Protein AF-A0A009HCR9-F1 (afdb_monomer_lite)

Radius of gyration: 20.39 Å; chains: 1; bounding box: 45×33×73 Å

pLDDT: mean 92.75, std 6.78, range [60.5, 98.69]

Foldseek 3Di:
DWFKWKKWWFFDCVQWDDDDQKIFGNDDCVVQVADWDAPDWDADPVGDIDGDDIAGDWDWQDAPAGTKTWGWDRMDGNDYTTIMIMDGLQCRVPNDPDPDDDDPPSSVVVRVVSVCVNGVSCVVGTPRVPMDTPDIDDDDDDDDPDPVCPVVVVD

Secondary structure (DSSP, 8-state):
-EEEEEEEEEBPGGGEEEETTEEEESS-GGGGT---EES-EEE-TTS-EEE--EE---EEE--SS-PEEEEEE-EEESS--EEEEEE-HHHHHHSSSSS----HHHHHHHHHHHHHHH-GGGGGGB-STT-EEEEEEE------SSGGGHHHHH-

InterPro domains:
  IPR006516 Replication-associated protein G2P [TIGR01629] (48-154)
  IPR022686 Replication-associated protein G2P, N-terminal [PF05144] (1-154)

Organism: Acinetobacter baumannii (strain 1295743) (NCBI:txid1310613)

Sequence (155 aa):
MLDFLRLAIPIIPTHVRSLENNHWFTGDIRDFGIPAATRHVGKLDDGTTTTGELYHPFESLPSDYTDMAMKFYTHTINRTPYVEIKASPLKLLQGHNVYGFESIELGSDHMLGMLLEAFPQLAPILDLENTEVLHLDTTYLFRLPHQNMVQPTLD

Structure (mmCIF, N/CA/C/O backbone):
data_AF-A0A009HCR9-F1
#
_entry.id   AF-A0A009HCR9-F1
#
loop_
_atom_site.group_PDB
_atom_site.id
_atom_site.type_symbol
_atom_site.label_atom_id
_atom_site.label_alt_id
_atom_site.label_comp_id
_atom_site.label_asym_id
_atom_site.label_entity_id
_atom_site.label_seq_id
_atom_site.pdbx_PDB_ins_code
_atom_site.Cartn_x
_atom_site.Cartn_y
_atom_site.Cartn_z
_atom_site.occupancy
_atom_site.B_iso_or_equiv
_atom_site.auth_seq_id
_atom_site.auth_comp_id
_atom_site.auth_asym_id
_atom_site.auth_atom_id
_atom_site.pdbx_PDB_model_num
ATOM 1 N N . MET A 1 1 ? 11.015 2.631 -18.992 1.00 87.44 1 MET A N 1
ATOM 2 C CA . MET A 1 1 ? 11.464 2.188 -17.649 1.00 87.44 1 MET A CA 1
ATOM 3 C C . MET A 1 1 ? 10.436 2.607 -16.622 1.00 87.44 1 MET A C 1
ATOM 5 O O . MET A 1 1 ? 10.126 3.784 -16.580 1.00 87.44 1 MET A O 1
ATOM 9 N N . LEU A 1 2 ? 9.907 1.670 -15.837 1.00 90.44 2 LEU A N 1
ATOM 10 C CA . LEU A 1 2 ? 8.898 1.923 -14.807 1.00 90.44 2 LEU A CA 1
ATOM 11 C C . LEU A 1 2 ? 9.555 2.461 -13.528 1.00 90.44 2 LEU A C 1
ATOM 13 O O . LEU A 1 2 ? 10.061 1.704 -12.699 1.00 90.44 2 LEU A O 1
ATOM 17 N N . ASP A 1 3 ? 9.569 3.786 -13.400 1.00 90.12 3 ASP A N 1
ATOM 18 C CA . ASP A 1 3 ? 10.256 4.508 -12.328 1.00 90.12 3 ASP A CA 1
ATOM 19 C C . ASP A 1 3 ? 9.432 4.610 -11.054 1.00 90.12 3 ASP A C 1
ATOM 21 O O . ASP A 1 3 ? 9.998 4.638 -9.961 1.00 90.12 3 ASP A O 1
ATOM 25 N N . PHE A 1 4 ? 8.110 4.641 -11.180 1.00 94.81 4 PHE A N 1
ATOM 26 C CA . PHE A 1 4 ? 7.207 4.710 -10.046 1.00 94.81 4 PHE A CA 1
ATOM 27 C C . PHE A 1 4 ? 5.910 3.974 -10.355 1.00 94.81 4 PHE A C 1
ATOM 29 O O . PHE A 1 4 ? 5.349 4.104 -11.441 1.00 94.81 4 PHE A O 1
ATOM 36 N N . LEU A 1 5 ? 5.425 3.218 -9.376 1.00 97.31 5 LEU A N 1
ATOM 37 C CA . LEU A 1 5 ? 4.138 2.543 -9.422 1.00 97.31 5 LEU A CA 1
ATOM 38 C C . LEU A 1 5 ? 3.445 2.727 -8.074 1.00 97.31 5 LEU A C 1
ATOM 40 O O . LEU A 1 5 ? 4.053 2.526 -7.021 1.00 97.31 5 LEU A O 1
ATOM 44 N N . ARG A 1 6 ? 2.169 3.113 -8.107 1.00 98.50 6 ARG A N 1
ATOM 45 C CA . ARG A 1 6 ? 1.292 3.218 -6.938 1.00 98.50 6 ARG A CA 1
ATOM 46 C C . ARG A 1 6 ? 0.058 2.370 -7.174 1.00 98.50 6 ARG A C 1
ATOM 48 O O . ARG A 1 6 ? -0.689 2.620 -8.121 1.00 98.50 6 ARG A O 1
ATOM 55 N N . LEU A 1 7 ? -0.158 1.417 -6.283 1.00 98.69 7 LEU A N 1
ATOM 56 C CA . LEU A 1 7 ? -1.260 0.472 -6.329 1.00 98.69 7 LEU A CA 1
ATOM 57 C C . LEU A 1 7 ? -2.211 0.725 -5.162 1.00 98.69 7 LEU A C 1
ATOM 59 O O . LEU A 1 7 ? -1.778 1.076 -4.062 1.00 98.69 7 LEU A O 1
ATOM 63 N N . ALA A 1 8 ? -3.500 0.527 -5.409 1.00 98.50 8 ALA A N 1
ATOM 64 C CA . ALA A 1 8 ? -4.519 0.390 -4.383 1.00 98.50 8 ALA A CA 1
ATOM 65 C C . ALA A 1 8 ? -5.082 -1.025 -4.436 1.00 98.50 8 ALA A C 1
ATOM 67 O O . ALA A 1 8 ? -5.669 -1.411 -5.441 1.00 98.50 8 ALA A O 1
ATOM 68 N N . ILE A 1 9 ? -4.926 -1.762 -3.343 1.00 98.62 9 ILE A N 1
ATOM 69 C CA . ILE A 1 9 ? -5.478 -3.098 -3.157 1.00 98.62 9 ILE A CA 1
ATOM 70 C C . ILE A 1 9 ? -6.750 -2.952 -2.314 1.00 98.62 9 ILE A C 1
ATOM 72 O O . ILE A 1 9 ? -6.642 -2.631 -1.122 1.00 98.62 9 ILE A O 1
ATOM 76 N N . PRO A 1 10 ? -7.951 -3.105 -2.896 1.00 98.38 10 PRO A N 1
ATOM 77 C CA . PRO A 1 10 ? -9.197 -2.955 -2.157 1.00 98.38 10 PRO A CA 1
ATOM 78 C C . PRO A 1 10 ? -9.333 -3.990 -1.040 1.00 98.38 10 PRO A C 1
ATOM 80 O O . PRO A 1 10 ? -8.788 -5.090 -1.108 1.00 98.38 10 PRO A O 1
ATOM 83 N N . ILE A 1 11 ? -10.099 -3.643 -0.008 1.00 98.31 11 ILE A N 1
ATOM 84 C CA . ILE A 1 11 ? -10.552 -4.616 0.986 1.00 98.31 11 ILE A CA 1
ATOM 85 C C . ILE A 1 11 ? -11.817 -5.305 0.482 1.00 98.31 11 ILE A C 1
ATOM 87 O O . ILE A 1 11 ? -12.721 -4.642 -0.034 1.00 98.31 11 ILE A O 1
ATOM 91 N N . ILE A 1 12 ? -11.905 -6.623 0.682 1.00 97.75 12 ILE A N 1
ATOM 92 C CA . ILE A 1 12 ? -13.080 -7.396 0.280 1.00 97.75 12 ILE A CA 1
ATOM 93 C C . ILE A 1 12 ? -14.363 -6.833 0.925 1.00 97.75 12 ILE A C 1
ATOM 95 O O . ILE A 1 12 ? -14.350 -6.446 2.101 1.00 97.75 12 ILE A O 1
ATOM 99 N N . PRO A 1 13 ? -15.509 -6.832 0.215 1.00 96.19 13 PRO A N 1
ATOM 100 C CA . PRO A 1 13 ? -16.720 -6.148 0.678 1.00 96.19 13 PRO A CA 1
ATOM 101 C C . PRO A 1 13 ? -17.249 -6.603 2.045 1.00 96.19 13 PRO A C 1
ATOM 103 O O . PRO A 1 13 ? -17.893 -5.825 2.743 1.00 96.19 13 PRO A O 1
ATOM 106 N N . THR A 1 14 ? -16.973 -7.844 2.459 1.00 96.94 14 THR A N 1
ATOM 107 C CA . THR A 1 14 ? -17.411 -8.389 3.757 1.00 96.94 14 THR A CA 1
ATOM 108 C C . THR A 1 14 ? -16.791 -7.680 4.961 1.00 96.94 14 THR A C 1
ATOM 110 O O . THR A 1 14 ? -17.368 -7.730 6.045 1.00 96.94 14 THR A O 1
ATOM 113 N N . HIS A 1 15 ? -15.658 -6.996 4.772 1.00 96.94 15 HIS A N 1
ATOM 114 C CA . HIS A 1 15 ? -14.966 -6.226 5.807 1.00 96.94 15 HIS A CA 1
ATOM 115 C C . HIS A 1 15 ? -15.146 -4.710 5.642 1.00 96.94 15 HIS A C 1
ATOM 117 O O . HIS A 1 15 ? -14.401 -3.922 6.229 1.00 96.94 15 HIS A O 1
ATOM 123 N N . VAL A 1 16 ? -16.113 -4.281 4.829 1.00 97.31 16 VAL A N 1
ATOM 124 C CA . VAL A 1 16 ? -16.370 -2.868 4.554 1.00 97.31 16 VAL A CA 1
ATOM 125 C C . VAL A 1 16 ? -17.797 -2.519 4.945 1.00 97.31 16 VAL A C 1
ATOM 127 O O . VAL A 1 16 ? -18.762 -3.155 4.528 1.00 97.31 16 VAL A O 1
ATOM 130 N N . ARG A 1 17 ? -17.947 -1.446 5.718 1.00 97.12 17 ARG A N 1
ATOM 131 C CA . ARG A 1 17 ? -19.233 -0.786 5.940 1.00 97.12 17 ARG A CA 1
ATOM 132 C C . ARG A 1 17 ? -19.250 0.546 5.224 1.00 97.12 17 ARG A C 1
ATOM 134 O O . ARG A 1 17 ? -18.255 1.261 5.196 1.00 97.12 17 ARG A O 1
ATOM 141 N N . SER A 1 18 ? -20.402 0.856 4.648 1.00 96.44 18 SER A N 1
ATOM 142 C CA . SER A 1 18 ? -20.608 2.065 3.862 1.00 96.44 18 SER A CA 1
ATOM 143 C C . SER A 1 18 ? -21.877 2.765 4.325 1.00 96.44 18 SER A C 1
ATOM 145 O O . SER A 1 18 ? -22.900 2.111 4.531 1.00 96.44 18 SER A O 1
ATOM 147 N N . LEU A 1 19 ? -21.811 4.083 4.472 1.00 96.62 19 LEU A N 1
ATOM 148 C CA . LEU A 1 19 ? -22.960 4.949 4.697 1.00 96.62 19 LEU A CA 1
ATOM 149 C C . LEU A 1 19 ? -22.778 6.210 3.858 1.00 96.62 19 LEU A C 1
ATOM 151 O O . LEU A 1 19 ? -21.804 6.942 4.039 1.00 96.62 19 LEU A O 1
ATOM 155 N N . GLU A 1 20 ? -23.724 6.458 2.952 1.00 95.00 20 GLU A N 1
ATOM 156 C CA . GLU A 1 20 ? -23.607 7.514 1.942 1.00 95.00 20 GLU A CA 1
ATOM 157 C C . GLU A 1 20 ? -22.273 7.384 1.180 1.00 95.00 20 GLU A C 1
ATOM 159 O O . GLU A 1 20 ? -21.992 6.329 0.616 1.00 95.00 20 GLU A O 1
ATOM 164 N N . ASN A 1 21 ? -21.440 8.426 1.204 1.00 95.44 21 ASN A N 1
ATOM 165 C CA . ASN A 1 21 ? -20.125 8.451 0.563 1.00 95.44 21 ASN A CA 1
ATOM 166 C C . ASN A 1 21 ? -18.980 8.050 1.507 1.00 95.44 21 ASN A C 1
ATOM 168 O O . ASN A 1 21 ? -17.817 8.137 1.117 1.00 95.44 21 ASN A O 1
ATOM 172 N N . ASN A 1 22 ? -19.275 7.686 2.756 1.00 97.38 22 ASN A N 1
ATOM 173 C CA . ASN A 1 22 ? -18.272 7.288 3.736 1.00 97.38 22 ASN A CA 1
ATOM 174 C C . ASN A 1 22 ? -18.160 5.770 3.790 1.00 97.38 22 ASN A C 1
ATOM 176 O O . ASN A 1 22 ? -19.164 5.071 3.922 1.00 97.38 22 ASN A O 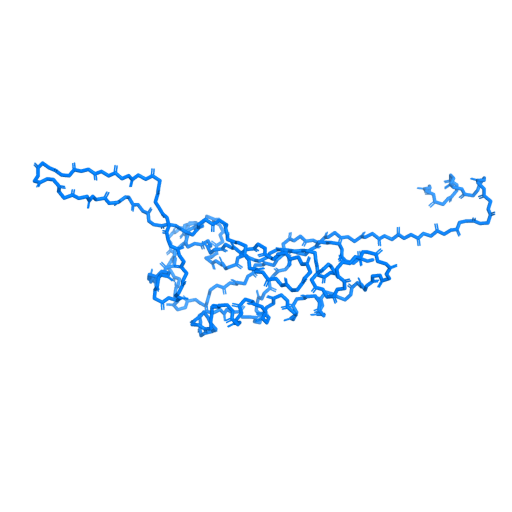1
ATOM 180 N N . HIS A 1 23 ? -16.927 5.274 3.767 1.00 97.50 23 HIS A N 1
ATOM 181 C CA . HIS A 1 23 ? -16.640 3.849 3.830 1.00 97.50 23 HIS A CA 1
ATOM 182 C C . HIS A 1 23 ? -15.577 3.580 4.889 1.00 97.50 23 HIS A C 1
ATOM 184 O O . HIS A 1 23 ? -14.550 4.257 4.918 1.00 97.50 23 HIS A O 1
ATOM 190 N N . TRP A 1 24 ? -15.808 2.595 5.752 1.00 96.31 24 TRP A N 1
ATOM 191 C CA . TRP A 1 24 ? -14.868 2.214 6.798 1.00 96.31 24 TRP A CA 1
ATOM 192 C C . TRP A 1 24 ? -14.653 0.707 6.868 1.00 96.31 24 TRP A C 1
ATOM 194 O O . TRP A 1 24 ? -15.555 -0.097 6.623 1.00 96.31 24 TRP A O 1
ATOM 204 N N . PHE A 1 25 ? -13.427 0.339 7.218 1.00 96.94 25 PHE A N 1
ATOM 205 C CA . PHE A 1 25 ? -13.025 -1.024 7.502 1.00 96.94 25 PHE A CA 1
ATOM 206 C C . PHE A 1 25 ? -13.694 -1.503 8.792 1.00 96.94 25 PHE A C 1
ATOM 208 O O . PHE A 1 25 ? -13.736 -0.784 9.793 1.00 96.94 25 PHE A O 1
ATOM 215 N N . THR A 1 26 ? -14.225 -2.721 8.782 1.00 94.50 26 THR A N 1
ATOM 216 C CA . THR A 1 26 ? -14.797 -3.357 9.967 1.00 94.50 26 THR A CA 1
ATOM 217 C C . THR A 1 26 ? -13.798 -4.328 10.573 1.00 94.50 26 THR A C 1
ATOM 219 O O . THR A 1 26 ? -13.797 -5.512 10.243 1.00 94.50 26 THR A O 1
ATOM 222 N N . GLY A 1 27 ? -12.957 -3.818 11.466 1.00 91.94 27 GLY A N 1
ATOM 223 C CA . GLY A 1 27 ? -11.967 -4.601 12.197 1.00 91.94 27 GLY A CA 1
ATOM 224 C C . GLY A 1 27 ? -10.910 -3.710 12.840 1.00 91.94 27 GLY A C 1
ATOM 225 O O . GLY A 1 27 ? -10.941 -2.487 12.687 1.00 91.94 27 GLY A O 1
ATOM 226 N N . ASP A 1 28 ? -9.968 -4.331 13.542 1.00 93.00 28 ASP A N 1
ATOM 227 C CA . ASP A 1 28 ? -8.783 -3.663 14.071 1.00 93.00 28 ASP A CA 1
ATOM 228 C C . ASP A 1 28 ? -7.573 -4.010 13.200 1.00 93.00 28 ASP A C 1
ATOM 230 O O . ASP A 1 28 ? -7.250 -5.177 13.008 1.00 93.00 28 ASP A O 1
ATOM 234 N N . ILE A 1 29 ? -6.884 -3.001 12.663 1.00 94.25 29 ILE A N 1
ATOM 235 C CA . ILE A 1 29 ? -5.709 -3.219 11.803 1.00 94.25 29 ILE A CA 1
ATOM 236 C C . ILE A 1 29 ? -4.569 -3.948 12.526 1.00 94.25 29 ILE A C 1
ATOM 238 O O . ILE A 1 29 ? -3.758 -4.614 11.885 1.00 94.25 29 ILE A O 1
ATOM 242 N N . ARG A 1 30 ? -4.527 -3.865 13.860 1.00 94.75 30 ARG A N 1
ATOM 243 C CA . ARG A 1 30 ? -3.509 -4.524 14.684 1.00 94.75 30 ARG A CA 1
ATOM 244 C C . ARG A 1 30 ? -3.666 -6.040 14.694 1.00 94.75 30 ARG A C 1
ATOM 246 O O . ARG A 1 30 ? -2.665 -6.738 14.833 1.00 94.75 30 ARG A O 1
ATOM 253 N N . ASP A 1 31 ? -4.879 -6.547 14.462 1.00 95.25 31 ASP A N 1
ATOM 254 C CA . ASP A 1 31 ? -5.132 -7.985 14.296 1.00 95.25 31 ASP A CA 1
ATOM 255 C C . ASP A 1 31 ? -4.429 -8.541 13.041 1.00 95.25 31 ASP A C 1
ATOM 257 O O . ASP A 1 31 ? -4.200 -9.745 12.929 1.00 95.25 31 ASP A O 1
ATOM 261 N N . PHE A 1 32 ? -4.025 -7.654 12.123 1.00 95.56 32 PHE A N 1
ATOM 262 C CA . PHE A 1 32 ? -3.312 -7.965 10.884 1.00 95.56 32 PHE A CA 1
ATOM 263 C C . PHE A 1 32 ? -1.813 -7.630 10.948 1.00 95.56 32 PHE A C 1
ATOM 265 O O . PHE A 1 32 ? -1.148 -7.585 9.916 1.00 95.56 32 PHE A O 1
ATOM 272 N N . GLY A 1 33 ? -1.282 -7.353 12.144 1.00 94.19 33 GLY A N 1
ATOM 273 C CA . GLY A 1 33 ? 0.125 -6.994 12.343 1.00 94.19 33 GLY A 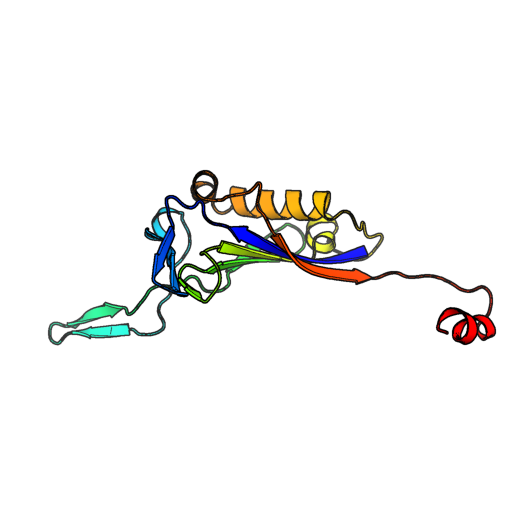CA 1
ATOM 274 C C . GLY A 1 33 ? 0.486 -5.567 11.923 1.00 94.19 33 GLY A C 1
ATOM 275 O O . GLY A 1 33 ? 1.651 -5.193 12.017 1.00 94.19 33 GLY A O 1
ATOM 276 N N . ILE A 1 34 ? -0.488 -4.753 11.500 1.00 95.56 34 ILE A N 1
ATOM 277 C CA . ILE A 1 34 ? -0.240 -3.380 11.054 1.00 95.56 34 ILE A CA 1
ATOM 278 C C . ILE A 1 34 ? -0.128 -2.449 12.269 1.00 95.56 34 ILE A C 1
ATOM 280 O O . ILE A 1 34 ? -1.040 -2.420 13.109 1.00 95.56 34 ILE A O 1
ATOM 284 N N . PRO A 1 35 ? 0.937 -1.634 12.369 1.00 94.06 35 PRO A N 1
ATOM 285 C CA . PRO A 1 35 ? 1.062 -0.663 13.442 1.00 94.06 35 PRO A CA 1
ATOM 286 C C . PRO A 1 35 ? 0.003 0.438 13.326 1.00 94.06 35 PRO A C 1
ATOM 288 O O . PRO A 1 35 ? -0.309 0.955 12.255 1.00 94.06 35 PRO A O 1
ATOM 291 N N . ALA A 1 36 ? -0.539 0.843 14.470 1.00 93.94 36 ALA A N 1
ATOM 292 C CA . ALA A 1 36 ? -1.529 1.906 14.557 1.00 93.94 36 ALA A CA 1
ATOM 293 C C . ALA A 1 36 ? -0.956 3.124 15.286 1.00 93.94 36 ALA A C 1
ATOM 295 O O . ALA A 1 36 ? -0.264 2.992 16.296 1.00 93.94 36 ALA A O 1
ATOM 296 N N . ALA A 1 37 ? -1.298 4.316 14.809 1.00 93.31 37 ALA A N 1
ATOM 297 C CA . ALA A 1 37 ? -1.017 5.583 15.470 1.00 93.31 37 ALA A CA 1
ATOM 298 C C . ALA A 1 37 ? -2.319 6.333 15.768 1.00 93.31 37 ALA A C 1
ATOM 300 O O . ALA A 1 37 ? -3.365 6.059 15.184 1.00 93.31 37 ALA A O 1
ATOM 301 N N . THR A 1 38 ? -2.248 7.325 16.653 1.00 92.44 38 THR A N 1
ATOM 302 C CA . THR A 1 38 ? -3.341 8.273 16.892 1.00 92.44 38 THR A CA 1
ATOM 303 C C . THR A 1 38 ? -2.819 9.702 16.837 1.00 92.44 38 THR A C 1
ATOM 305 O O . THR A 1 38 ? -1.657 9.962 17.147 1.00 92.44 38 THR A O 1
ATOM 308 N N . ARG A 1 39 ? -3.681 10.643 16.443 1.00 88.88 39 ARG A N 1
ATOM 309 C CA . ARG A 1 39 ? -3.364 12.082 16.467 1.00 88.88 39 ARG A CA 1
ATOM 310 C C . ARG A 1 39 ? -3.654 12.728 17.817 1.00 88.88 39 ARG A C 1
ATOM 312 O O . ARG A 1 39 ? -3.163 13.821 18.082 1.00 88.88 39 ARG A O 1
ATOM 319 N N . HIS A 1 40 ? -4.461 12.074 18.649 1.00 89.81 40 HIS A N 1
ATOM 320 C CA . HIS A 1 40 ? -4.939 12.630 19.905 1.00 89.81 40 HIS A CA 1
ATOM 321 C C . HIS A 1 40 ? -4.732 11.627 21.031 1.00 89.81 40 HIS A C 1
ATOM 323 O O . HIS A 1 40 ? -5.222 10.502 20.975 1.00 89.81 40 HIS A O 1
ATOM 329 N N . VAL A 1 41 ? -4.018 12.065 22.064 1.00 92.00 41 VAL A N 1
ATOM 330 C CA . VAL A 1 41 ? -3.835 11.320 23.307 1.00 92.00 41 VAL A CA 1
ATOM 331 C C . VAL A 1 41 ? -4.383 12.185 24.430 1.00 92.00 41 VAL A C 1
ATOM 333 O O . VAL A 1 41 ? -3.968 13.331 24.597 1.00 92.00 41 VAL A O 1
ATOM 336 N N . GLY A 1 42 ? -5.358 11.649 25.152 1.00 90.38 42 GLY A N 1
ATOM 337 C CA . GLY A 1 42 ? -5.972 12.268 26.313 1.00 90.38 42 GLY A CA 1
ATOM 338 C C . GLY A 1 42 ? -5.538 11.585 27.602 1.00 90.38 42 GLY A C 1
ATOM 339 O O . GLY A 1 42 ? -4.919 10.518 27.600 1.00 90.38 42 GLY A O 1
ATOM 340 N N . LYS A 1 43 ? -5.894 12.209 28.722 1.00 94.69 43 LYS A N 1
ATOM 341 C CA . LYS A 1 43 ? -5.725 11.641 30.054 1.00 94.69 43 LYS A CA 1
ATOM 342 C C . LYS A 1 43 ? -6.998 11.892 30.849 1.00 94.69 43 LYS A C 1
ATOM 344 O O . LYS A 1 43 ? -7.470 13.024 30.893 1.00 94.69 43 LYS A O 1
ATOM 349 N N . LEU A 1 44 ? -7.563 10.830 31.407 1.00 91.50 44 LEU A N 1
ATOM 350 C CA . LEU A 1 44 ? -8.714 10.901 32.301 1.00 91.50 44 LEU A CA 1
ATOM 351 C C . LEU A 1 44 ? -8.281 11.409 33.684 1.00 91.50 44 LEU A C 1
ATOM 353 O O . LEU A 1 44 ? -7.092 11.398 34.019 1.00 91.50 44 LEU A O 1
ATOM 357 N N . ASP A 1 45 ? -9.250 11.830 34.496 1.00 93.06 45 ASP A N 1
ATOM 358 C CA . ASP A 1 45 ? -9.007 12.375 35.841 1.00 93.06 45 ASP A CA 1
ATOM 359 C C . ASP A 1 45 ? -8.356 11.353 36.793 1.00 93.06 45 ASP A C 1
ATOM 361 O O . ASP A 1 45 ? -7.631 11.725 37.714 1.00 93.06 45 ASP A O 1
ATOM 365 N N . ASP A 1 46 ? -8.561 10.056 36.544 1.00 93.81 46 ASP A N 1
ATOM 366 C CA . ASP A 1 46 ? -7.931 8.939 37.263 1.00 93.81 46 ASP A CA 1
ATOM 367 C C . ASP A 1 46 ? -6.488 8.644 36.802 1.00 93.81 46 ASP A C 1
ATOM 369 O O . ASP A 1 46 ? -5.801 7.788 37.359 1.00 93.81 46 ASP A O 1
ATOM 373 N N . GLY A 1 47 ? -6.010 9.369 35.789 1.00 90.50 47 GLY A N 1
ATOM 374 C CA . GLY A 1 47 ? -4.690 9.220 35.201 1.00 90.50 47 GLY A CA 1
ATOM 375 C C . GLY A 1 47 ? -4.600 8.228 34.039 1.00 90.50 47 GLY A C 1
ATOM 376 O O . GLY A 1 47 ? -3.509 8.089 33.479 1.00 90.50 47 GLY A O 1
ATOM 377 N N . THR A 1 48 ? -5.702 7.587 33.643 1.00 93.62 48 THR A N 1
ATOM 378 C CA . THR A 1 48 ? -5.753 6.638 32.525 1.00 93.62 48 THR A CA 1
ATOM 379 C C . THR A 1 48 ? -5.553 7.355 31.191 1.00 93.62 48 THR A C 1
ATOM 381 O O . THR A 1 48 ? -6.223 8.344 30.887 1.00 93.62 48 THR A O 1
ATOM 384 N N . THR A 1 49 ? -4.635 6.848 30.367 1.00 91.38 49 THR A N 1
ATOM 385 C CA . THR A 1 49 ? -4.417 7.357 29.008 1.00 91.38 49 THR A CA 1
ATOM 386 C C . THR A 1 49 ? -5.535 6.888 28.086 1.00 91.38 49 THR A C 1
ATOM 388 O O . THR A 1 49 ? -5.838 5.697 28.027 1.00 91.38 49 THR A O 1
ATOM 391 N N . THR A 1 50 ? -6.105 7.809 27.318 1.00 91.19 50 THR A N 1
ATOM 392 C CA . THR A 1 50 ? -7.075 7.506 26.262 1.00 91.19 50 THR A CA 1
ATOM 393 C C . THR A 1 50 ? -6.524 7.935 24.914 1.00 91.19 50 THR A C 1
ATOM 395 O O . THR A 1 50 ? -5.735 8.875 24.815 1.00 91.19 50 THR A O 1
ATOM 398 N N . THR A 1 51 ? -6.917 7.238 23.855 1.00 89.19 51 THR A N 1
ATOM 399 C CA . THR A 1 51 ? -6.527 7.575 22.484 1.00 89.19 51 THR A CA 1
ATOM 400 C C . THR A 1 51 ? -7.752 7.968 21.681 1.00 89.19 51 THR A C 1
ATOM 402 O O . THR A 1 51 ? -8.841 7.439 21.901 1.00 89.19 51 THR A O 1
ATOM 405 N N . GLY A 1 52 ? -7.566 8.881 20.731 1.00 87.25 52 GLY A N 1
ATOM 406 C CA . GLY A 1 52 ? -8.544 9.110 19.676 1.00 87.25 52 GLY A CA 1
ATOM 407 C C . GLY A 1 52 ? -8.575 7.953 18.678 1.00 87.25 52 GLY A C 1
ATOM 408 O O . GLY A 1 52 ? -8.044 6.868 18.925 1.00 87.25 52 GLY A O 1
ATOM 409 N N . GLU A 1 53 ? -9.161 8.213 17.512 1.00 87.25 53 GLU A N 1
ATOM 410 C CA . GLU A 1 53 ? -9.210 7.247 16.416 1.00 87.25 53 GLU A CA 1
ATOM 411 C C . GLU A 1 53 ? -7.806 6.776 16.015 1.00 87.25 53 GLU A C 1
ATOM 413 O O . GLU A 1 53 ? -6.843 7.558 15.962 1.00 87.25 53 GLU A O 1
ATOM 418 N N . LEU A 1 54 ? -7.704 5.473 15.759 1.00 91.19 54 LEU A N 1
ATOM 419 C CA . LEU A 1 54 ? -6.488 4.824 15.299 1.00 91.19 54 LEU A CA 1
ATOM 420 C C . LEU A 1 54 ? -6.432 4.839 13.770 1.00 91.19 54 LEU A C 1
ATOM 422 O O . LEU A 1 54 ? -7.429 4.584 13.097 1.00 91.19 54 LEU A O 1
ATOM 426 N N . TYR A 1 55 ? -5.252 5.109 13.221 1.00 93.75 55 TYR A N 1
ATOM 427 C CA . TYR A 1 55 ? -4.990 5.068 11.784 1.00 93.75 55 TYR A CA 1
ATOM 428 C C . TYR A 1 55 ? -3.611 4.469 11.500 1.00 93.75 55 TYR A C 1
ATOM 430 O O . TYR A 1 55 ? -2.728 4.502 12.358 1.00 93.75 55 TYR A O 1
ATOM 438 N N . HIS A 1 56 ? -3.402 3.976 10.278 1.00 96.50 56 HIS A N 1
ATOM 439 C CA . HIS A 1 56 ? -2.076 3.565 9.821 1.00 96.50 56 HIS A CA 1
ATOM 440 C C . HIS A 1 56 ? -1.333 4.771 9.197 1.00 96.50 56 HIS A C 1
ATOM 442 O O . HIS A 1 56 ? -1.812 5.330 8.197 1.00 96.50 56 HIS A O 1
ATOM 448 N N . PRO A 1 57 ? -0.209 5.256 9.770 1.00 95.50 57 PRO A N 1
ATOM 449 C CA . PRO A 1 57 ? 0.699 6.160 9.058 1.00 95.50 57 PRO A CA 1
ATOM 450 C C . PRO A 1 57 ? 1.312 5.475 7.824 1.00 95.50 57 PRO A C 1
ATOM 452 O O . PRO A 1 57 ? 1.071 4.304 7.575 1.00 95.50 57 PRO A O 1
ATOM 455 N N . PHE A 1 58 ? 2.069 6.217 7.008 1.00 96.06 58 PHE A N 1
ATOM 456 C CA . PHE A 1 58 ? 2.905 5.545 6.011 1.00 96.06 58 PHE A CA 1
ATOM 457 C C . PHE A 1 58 ? 4.040 4.813 6.725 1.00 96.06 58 PHE A C 1
ATOM 459 O O . PHE A 1 58 ? 4.704 5.409 7.575 1.00 96.06 58 PHE A O 1
ATOM 466 N N . GLU A 1 59 ? 4.268 3.567 6.334 1.00 94.75 59 GLU A N 1
ATOM 467 C CA . GLU A 1 59 ? 5.375 2.734 6.792 1.00 94.75 59 GLU A CA 1
ATOM 468 C C . GLU A 1 59 ? 6.259 2.335 5.606 1.00 94.75 59 GLU A C 1
ATOM 470 O O . GLU A 1 59 ? 5.773 2.177 4.484 1.00 94.75 59 GLU A O 1
ATOM 475 N N . SER A 1 60 ? 7.561 2.202 5.858 1.00 96.19 60 SER A N 1
ATOM 476 C CA . SER A 1 60 ? 8.539 1.713 4.887 1.00 96.19 60 SER A CA 1
ATOM 477 C C . SER A 1 60 ? 8.754 0.214 5.071 1.00 96.19 60 SER A C 1
ATOM 479 O O . SER A 1 60 ? 9.172 -0.225 6.139 1.00 96.19 60 SER A O 1
ATOM 481 N N . LEU A 1 61 ? 8.521 -0.553 4.011 1.00 95.38 61 LEU A N 1
ATOM 482 C CA . LEU A 1 61 ? 8.843 -1.969 3.910 1.00 95.38 61 LEU A CA 1
ATOM 483 C C . LEU A 1 61 ? 10.204 -2.122 3.218 1.00 95.38 61 LEU A C 1
ATOM 485 O O . LEU A 1 61 ? 10.319 -1.746 2.046 1.00 95.38 61 LEU A O 1
ATOM 489 N N . PRO A 1 62 ? 11.233 -2.627 3.919 1.00 90.69 62 PRO A N 1
ATOM 490 C CA . PRO A 1 62 ? 12.581 -2.704 3.373 1.00 90.69 62 PRO A CA 1
ATOM 491 C C . PRO A 1 62 ? 12.704 -3.780 2.287 1.00 90.69 62 PRO A C 1
ATOM 493 O O . PRO A 1 62 ? 12.056 -4.824 2.350 1.00 90.69 62 PRO A O 1
ATOM 496 N N . SER A 1 63 ? 13.587 -3.540 1.318 1.00 87.06 63 SER A N 1
ATOM 497 C CA . SER A 1 63 ? 14.150 -4.566 0.425 1.00 87.06 63 SER A CA 1
ATOM 498 C C . SER A 1 63 ? 15.677 -4.469 0.420 1.00 87.06 63 SER A C 1
ATOM 500 O O . SER A 1 63 ? 16.247 -3.574 1.045 1.00 87.06 63 SER A O 1
ATOM 502 N N . ASP A 1 64 ? 16.348 -5.344 -0.328 1.00 83.50 64 ASP A N 1
ATOM 503 C CA . ASP A 1 64 ? 17.810 -5.325 -0.465 1.00 83.50 64 ASP A CA 1
ATOM 504 C C . ASP A 1 64 ? 18.361 -4.021 -1.071 1.00 83.50 64 ASP A C 1
ATOM 506 O O . ASP A 1 64 ? 19.543 -3.707 -0.911 1.00 83.50 64 ASP A O 1
ATOM 510 N N . TYR A 1 65 ? 17.522 -3.247 -1.764 1.00 86.50 65 TYR A N 1
ATOM 511 C CA . TYR A 1 65 ? 17.963 -2.082 -2.528 1.00 86.50 65 TYR A CA 1
ATOM 512 C C . TYR A 1 65 ? 17.276 -0.766 -2.150 1.00 86.50 65 TYR A C 1
ATOM 514 O O . TYR A 1 65 ? 17.929 0.277 -2.076 1.00 86.50 65 TYR A O 1
ATOM 522 N N . THR A 1 66 ? 15.952 -0.773 -1.977 1.00 90.19 66 THR A N 1
ATOM 523 C CA . THR A 1 66 ? 15.173 0.419 -1.612 1.00 90.19 66 THR A CA 1
ATOM 524 C C . THR A 1 66 ? 13.893 0.051 -0.870 1.00 90.19 66 THR A C 1
ATOM 526 O O . THR A 1 66 ? 13.449 -1.092 -0.916 1.00 90.19 66 THR A O 1
ATOM 529 N N . ASP A 1 67 ? 13.261 1.019 -0.222 1.00 93.62 67 ASP A N 1
ATOM 530 C CA . ASP A 1 67 ? 12.042 0.766 0.538 1.00 93.62 67 ASP A CA 1
ATOM 531 C C . ASP A 1 67 ? 10.789 0.926 -0.334 1.00 93.62 67 ASP A C 1
ATOM 533 O O . ASP A 1 67 ? 10.715 1.785 -1.220 1.00 93.62 67 ASP A O 1
ATOM 537 N N . MET A 1 68 ? 9.762 0.134 -0.031 1.00 97.19 68 MET A N 1
ATOM 538 C CA . MET A 1 68 ? 8.399 0.325 -0.517 1.00 97.19 68 MET A CA 1
ATOM 539 C C . MET A 1 68 ? 7.563 1.014 0.559 1.00 97.19 68 MET A C 1
ATOM 541 O O . MET A 1 68 ? 7.527 0.569 1.699 1.00 97.19 68 MET A O 1
ATOM 545 N N . ALA A 1 69 ? 6.839 2.077 0.213 1.00 97.94 69 ALA A N 1
ATOM 546 C CA . ALA A 1 69 ? 5.930 2.719 1.156 1.00 97.94 69 ALA A CA 1
ATOM 547 C C . ALA A 1 69 ? 4.560 2.028 1.140 1.00 97.94 69 ALA A C 1
ATOM 549 O O . ALA A 1 69 ? 3.987 1.822 0.069 1.00 97.94 69 ALA A O 1
ATOM 550 N N . MET A 1 70 ? 4.010 1.744 2.320 1.00 97.81 70 MET A N 1
ATOM 551 C CA . MET A 1 70 ? 2.700 1.122 2.523 1.00 97.81 70 MET A CA 1
ATOM 552 C C . MET A 1 70 ? 1.829 2.000 3.426 1.00 97.81 70 MET A C 1
ATOM 554 O O . MET A 1 70 ? 2.323 2.637 4.358 1.00 97.81 70 MET A O 1
ATOM 558 N N . LYS A 1 71 ? 0.524 2.057 3.150 1.00 98.12 71 LYS A N 1
ATOM 559 C CA . LYS A 1 71 ? -0.467 2.629 4.066 1.00 98.12 71 LYS A CA 1
ATOM 560 C C . LYS A 1 71 ? -1.810 1.924 3.946 1.00 98.12 71 LYS A C 1
ATOM 562 O O . LYS A 1 71 ? -2.299 1.707 2.846 1.00 98.12 71 LYS A O 1
ATOM 567 N N . PHE A 1 72 ? -2.469 1.681 5.076 1.00 98.19 72 PHE A N 1
ATOM 568 C CA . PHE A 1 72 ? -3.841 1.177 5.091 1.00 98.19 72 PHE A CA 1
ATOM 569 C C . PHE A 1 72 ? -4.816 2.337 5.319 1.00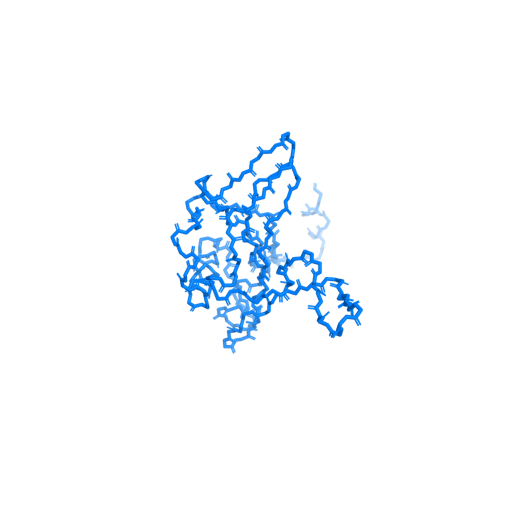 98.19 72 PHE A C 1
ATOM 571 O O . PHE A 1 72 ? -4.833 2.962 6.381 1.00 98.19 72 PHE A O 1
ATOM 578 N N . TYR A 1 73 ? -5.625 2.642 4.308 1.00 97.56 73 TYR A N 1
ATOM 579 C CA . TYR A 1 73 ? -6.718 3.599 4.402 1.00 97.56 73 TYR A CA 1
ATOM 580 C C . TYR A 1 73 ? -7.978 2.905 4.927 1.00 97.56 73 TYR A C 1
ATOM 582 O O . TYR A 1 73 ? -8.758 2.349 4.160 1.00 97.56 73 TYR A O 1
ATOM 590 N N . THR A 1 74 ? -8.166 2.937 6.248 1.00 96.50 74 THR A N 1
ATOM 591 C CA . THR A 1 74 ? -9.293 2.289 6.943 1.00 96.50 74 THR A CA 1
ATOM 592 C C . THR A 1 74 ? -10.592 3.083 6.889 1.00 96.50 74 THR A C 1
ATOM 594 O O . THR A 1 74 ? -11.654 2.496 7.053 1.00 96.50 74 THR A O 1
ATOM 597 N N . HIS A 1 75 ? -10.526 4.395 6.661 1.00 95.50 75 HIS A N 1
ATOM 598 C CA . HIS A 1 75 ? -11.682 5.270 6.465 1.00 95.50 75 HIS A CA 1
ATOM 599 C C . HIS A 1 75 ? -11.433 6.177 5.264 1.00 95.50 75 HIS A C 1
ATOM 601 O O . HIS A 1 75 ? -10.393 6.835 5.163 1.00 95.50 75 HIS A O 1
ATOM 607 N N . THR A 1 76 ? -12.380 6.175 4.334 1.00 95.69 76 THR A N 1
ATOM 608 C CA . THR A 1 76 ? -12.274 6.828 3.030 1.00 95.69 76 THR A CA 1
ATOM 609 C C . THR A 1 76 ? -13.607 7.448 2.621 1.00 95.69 76 THR A C 1
ATOM 611 O O . THR A 1 76 ? -14.681 7.021 3.050 1.00 95.69 76 THR A O 1
ATOM 614 N N . ILE A 1 77 ? -13.532 8.475 1.770 1.00 96.38 77 ILE A N 1
ATOM 615 C CA . ILE A 1 77 ? -14.691 9.144 1.170 1.00 96.38 77 ILE A CA 1
ATOM 616 C C . ILE A 1 77 ? -14.685 8.845 -0.332 1.00 96.38 77 ILE A C 1
ATOM 618 O O . ILE A 1 77 ? -13.631 8.932 -0.963 1.00 96.38 77 ILE A O 1
ATOM 622 N N . ASN A 1 78 ? -15.845 8.515 -0.903 1.00 95.06 78 ASN A N 1
ATOM 623 C CA . ASN A 1 78 ? -16.065 8.201 -2.327 1.00 95.06 78 ASN A CA 1
ATOM 624 C C . ASN A 1 78 ? -15.331 6.952 -2.854 1.00 95.06 78 ASN A C 1
ATOM 626 O O . ASN A 1 78 ? -15.284 6.731 -4.063 1.00 95.06 78 ASN A O 1
ATOM 630 N N . ARG A 1 79 ? -14.731 6.149 -1.973 1.00 94.88 79 ARG A N 1
ATOM 631 C CA . ARG A 1 79 ? -14.034 4.902 -2.306 1.00 94.88 79 ARG A CA 1
ATOM 632 C C . ARG A 1 79 ? -14.060 3.981 -1.097 1.00 94.88 79 ARG A C 1
ATOM 634 O O . ARG A 1 79 ? -14.017 4.480 0.024 1.00 94.88 79 ARG A O 1
ATOM 641 N N . THR A 1 80 ? -14.101 2.671 -1.304 1.00 96.88 80 THR A N 1
ATOM 642 C CA . THR A 1 80 ? -13.961 1.680 -0.227 1.00 96.88 80 THR A CA 1
ATOM 643 C C . THR A 1 80 ? -12.549 1.699 0.380 1.00 96.88 80 THR A C 1
ATOM 645 O O . THR A 1 80 ? -11.623 2.182 -0.273 1.00 96.88 80 THR A O 1
ATOM 648 N N . PRO A 1 81 ? -12.358 1.201 1.616 1.00 98.00 81 PRO A N 1
ATOM 649 C CA . PRO A 1 81 ? -11.042 1.021 2.220 1.00 98.00 81 PRO A CA 1
ATOM 650 C C . PRO A 1 81 ? -10.105 0.200 1.334 1.00 98.00 81 PRO A C 1
ATOM 652 O O . PRO A 1 81 ? -10.531 -0.736 0.656 1.00 98.00 81 PRO A O 1
ATOM 655 N N . TYR A 1 82 ? -8.820 0.542 1.365 1.00 98.56 82 TYR A N 1
ATOM 656 C CA . TYR A 1 82 ? -7.789 -0.121 0.571 1.00 98.56 82 TYR A CA 1
ATOM 657 C C . TYR A 1 82 ? -6.417 0.001 1.232 1.00 98.56 82 TYR A C 1
ATOM 659 O O . TYR A 1 82 ? -6.146 0.937 1.994 1.00 98.56 82 TYR A O 1
ATOM 667 N N . VAL A 1 83 ? -5.534 -0.934 0.900 1.00 98.50 83 VAL A N 1
ATOM 668 C CA . VAL A 1 83 ? -4.103 -0.819 1.168 1.00 98.50 83 VAL A CA 1
ATOM 669 C C . VAL A 1 83 ? -3.442 -0.150 -0.030 1.00 98.50 83 VAL A C 1
ATOM 671 O O . VAL A 1 83 ? -3.579 -0.593 -1.164 1.00 98.50 83 VAL A O 1
ATOM 674 N N . GLU A 1 84 ? -2.736 0.943 0.218 1.00 98.69 84 GLU A N 1
ATOM 675 C CA . GLU A 1 84 ? -1.858 1.579 -0.751 1.00 98.69 84 GLU A CA 1
ATOM 676 C C . GLU A 1 84 ? -0.446 1.028 -0.598 1.00 98.69 84 GLU A C 1
ATOM 678 O O . GLU A 1 84 ? 0.102 1.052 0.504 1.00 98.69 84 GLU A O 1
ATOM 683 N N . ILE A 1 85 ? 0.164 0.642 -1.716 1.00 98.56 85 ILE A N 1
ATOM 684 C CA . ILE A 1 85 ? 1.609 0.428 -1.812 1.00 98.56 85 ILE A CA 1
ATOM 685 C C . ILE A 1 85 ? 2.177 1.260 -2.954 1.00 98.56 85 ILE A C 1
ATOM 687 O O . ILE A 1 85 ? 1.562 1.393 -4.015 1.00 98.56 85 ILE A O 1
ATOM 691 N N . LYS A 1 86 ? 3.349 1.856 -2.743 1.00 97.88 86 LYS A N 1
ATOM 692 C CA . LYS A 1 86 ? 4.043 2.628 -3.774 1.00 97.88 86 LYS A CA 1
ATOM 693 C C . LYS A 1 86 ? 5.547 2.521 -3.652 1.00 97.88 86 LYS A C 1
ATOM 695 O O . LYS A 1 86 ? 6.101 2.602 -2.557 1.00 97.88 86 LYS A O 1
ATOM 700 N N . ALA A 1 87 ? 6.197 2.381 -4.792 1.00 96.12 87 ALA A N 1
ATOM 701 C CA . ALA A 1 87 ? 7.640 2.266 -4.879 1.00 96.12 87 ALA A CA 1
ATOM 702 C C . ALA A 1 87 ? 8.116 2.589 -6.294 1.00 96.12 87 ALA A C 1
ATOM 704 O O . ALA A 1 87 ? 7.323 2.870 -7.192 1.00 96.12 87 ALA A O 1
ATOM 705 N N . SER A 1 88 ? 9.428 2.502 -6.479 1.00 94.12 88 SER A N 1
ATOM 706 C CA . SER A 1 88 ? 10.042 2.315 -7.786 1.00 94.12 88 SER A CA 1
ATOM 707 C C . SER A 1 88 ? 10.282 0.817 -7.994 1.00 94.12 88 SER A C 1
ATOM 709 O O . SER A 1 88 ? 11.221 0.288 -7.393 1.00 94.12 88 SER A O 1
ATOM 711 N N . PRO A 1 89 ? 9.471 0.111 -8.810 1.00 91.81 89 PRO A N 1
ATOM 712 C CA . PRO A 1 89 ? 9.628 -1.333 -9.009 1.00 91.81 89 PRO A CA 1
ATOM 713 C C . PRO A 1 89 ? 11.023 -1.709 -9.498 1.00 91.81 89 PRO A C 1
ATOM 715 O O . PRO A 1 89 ? 11.583 -2.734 -9.117 1.00 91.81 89 PRO A O 1
ATOM 718 N N . LEU A 1 90 ? 11.622 -0.835 -10.304 1.00 88.88 90 LEU A N 1
ATOM 719 C CA . LEU A 1 90 ? 12.962 -1.056 -10.801 1.00 88.88 90 LEU A CA 1
ATOM 720 C C . LEU A 1 90 ? 14.021 -1.037 -9.704 1.00 88.88 90 LEU A C 1
ATOM 722 O O . LEU A 1 90 ? 14.890 -1.905 -9.655 1.00 88.88 90 LEU A O 1
ATOM 726 N N . LYS A 1 91 ? 13.949 -0.044 -8.817 1.00 89.56 91 LYS A N 1
ATOM 727 C CA . LYS A 1 91 ? 14.897 0.065 -7.711 1.00 89.56 91 LYS A CA 1
ATOM 728 C C . LYS A 1 91 ? 14.704 -1.068 -6.716 1.00 89.56 91 LYS A C 1
ATOM 730 O O . LYS A 1 91 ? 15.699 -1.506 -6.162 1.00 89.56 91 LYS A O 1
ATOM 735 N N . LEU A 1 92 ? 13.481 -1.574 -6.547 1.00 89.75 92 LEU A N 1
ATOM 736 C CA . LEU A 1 92 ? 13.226 -2.762 -5.728 1.00 89.75 92 LEU A CA 1
ATOM 737 C C . LEU A 1 92 ? 13.919 -4.017 -6.275 1.00 89.75 92 LEU A C 1
ATOM 739 O O . LEU A 1 92 ? 14.349 -4.845 -5.488 1.00 89.75 92 LEU A O 1
ATOM 743 N N . LEU A 1 93 ? 14.047 -4.154 -7.598 1.00 86.06 93 LEU A N 1
ATOM 744 C CA . LEU A 1 93 ? 14.590 -5.364 -8.233 1.00 86.06 93 LEU A CA 1
ATOM 745 C C . LEU A 1 93 ? 16.073 -5.273 -8.618 1.00 86.06 93 LEU A C 1
ATOM 747 O O . LEU A 1 93 ? 16.740 -6.298 -8.725 1.00 86.06 93 LEU A O 1
ATOM 751 N N . GLN A 1 94 ? 16.587 -4.073 -8.891 1.00 83.94 94 GLN A N 1
ATOM 752 C CA . GLN A 1 94 ? 17.933 -3.877 -9.455 1.00 83.94 94 GLN A CA 1
ATOM 753 C C . GLN A 1 94 ? 18.765 -2.813 -8.724 1.00 83.94 94 GLN A C 1
ATOM 755 O O . GLN A 1 94 ? 19.932 -2.607 -9.059 1.00 83.94 94 GLN A O 1
ATOM 760 N N . GLY A 1 95 ? 18.171 -2.078 -7.782 1.00 80.12 95 GLY A N 1
ATOM 761 C CA . GLY A 1 95 ? 18.795 -0.999 -7.008 1.00 80.12 95 GLY A CA 1
ATOM 762 C C . GLY A 1 95 ? 19.207 0.265 -7.754 1.00 80.12 95 GLY A C 1
ATOM 763 O O . GLY A 1 95 ? 19.315 1.323 -7.132 1.00 80.12 95 GLY A O 1
ATOM 764 N N . HIS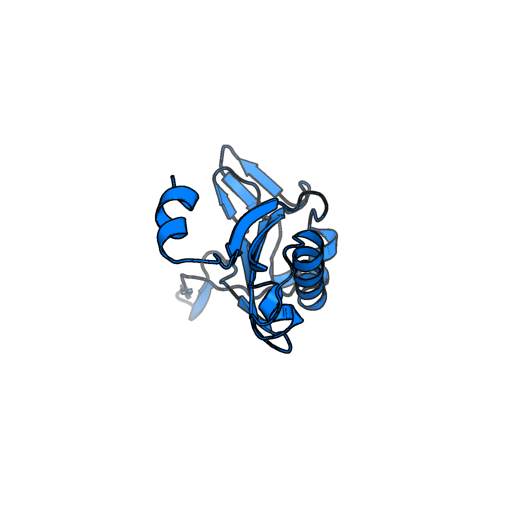 A 1 96 ? 19.373 0.221 -9.074 1.00 69.81 96 HIS A N 1
ATOM 765 C CA . HIS A 1 96 ? 19.664 1.406 -9.869 1.00 69.81 96 HIS A CA 1
ATOM 766 C C . HIS A 1 96 ? 18.995 1.375 -11.244 1.00 69.81 96 HIS A C 1
ATOM 768 O O . HIS A 1 96 ? 18.695 0.320 -11.795 1.00 69.81 96 HIS A O 1
ATOM 774 N N . ASN A 1 97 ? 18.803 2.560 -11.820 1.00 65.06 97 ASN A N 1
ATOM 775 C CA . ASN A 1 97 ? 18.120 2.770 -13.095 1.00 65.06 97 ASN A CA 1
ATOM 776 C C . ASN A 1 97 ? 19.046 2.493 -14.299 1.00 65.06 97 ASN A C 1
ATOM 778 O O . ASN A 1 97 ? 19.272 3.375 -15.122 1.00 65.06 97 ASN A O 1
ATOM 782 N N . VAL A 1 98 ? 19.642 1.293 -14.373 1.00 60.50 98 VAL A N 1
ATOM 783 C CA . VAL A 1 98 ? 20.666 0.954 -15.387 1.00 60.50 98 VAL A CA 1
ATOM 784 C C . VAL A 1 98 ? 20.042 0.469 -16.702 1.00 60.50 98 VAL A C 1
ATOM 786 O O . VAL A 1 98 ? 20.324 1.038 -17.752 1.00 60.50 98 VAL A O 1
ATOM 789 N N . TYR A 1 99 ? 19.179 -0.555 -16.651 1.00 65.19 99 TYR A N 1
ATOM 790 C CA . TYR A 1 99 ? 18.439 -1.096 -17.801 1.00 65.19 99 TYR A CA 1
ATOM 791 C C . TYR A 1 99 ? 17.038 -1.493 -17.351 1.00 65.19 99 TYR A C 1
ATOM 793 O O . TYR A 1 99 ? 16.801 -2.611 -16.894 1.00 65.19 99 TYR A O 1
ATOM 801 N N . GLY A 1 100 ? 16.123 -0.531 -17.411 1.00 71.00 100 GLY A N 1
ATOM 802 C CA . GLY A 1 100 ? 14.840 -0.693 -16.763 1.00 71.00 100 GLY A CA 1
ATOM 803 C C . GLY A 1 100 ? 13.795 -1.455 -17.573 1.00 71.00 100 GLY A C 1
ATOM 804 O O . GLY A 1 100 ? 13.657 -1.217 -18.769 1.00 71.00 100 GLY A O 1
ATOM 805 N N . PHE A 1 101 ? 13.007 -2.310 -16.917 1.00 83.44 101 PHE A N 1
ATOM 806 C CA . PHE A 1 101 ? 11.794 -2.884 -17.504 1.00 83.44 101 PHE A CA 1
ATOM 807 C C . PHE A 1 101 ? 10.614 -1.906 -17.391 1.00 83.44 101 PHE A C 1
ATOM 809 O O . PHE A 1 101 ? 10.674 -0.913 -16.664 1.00 83.44 101 PHE A O 1
ATOM 816 N N . GLU A 1 102 ? 9.537 -2.180 -18.122 1.00 86.69 102 GLU A N 1
ATOM 817 C CA . GLU A 1 102 ? 8.277 -1.417 -18.071 1.00 86.6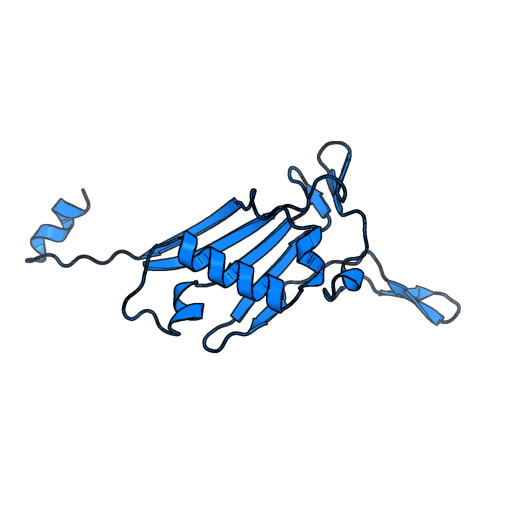9 102 GLU A CA 1
ATOM 818 C C . GLU A 1 102 ? 7.043 -2.280 -17.780 1.00 86.69 102 GLU A C 1
ATOM 820 O O . GLU A 1 102 ? 5.925 -1.776 -17.734 1.00 86.69 102 GLU A O 1
ATOM 825 N N . SER A 1 103 ? 7.249 -3.579 -17.547 1.00 91.94 103 SER A N 1
ATOM 826 C CA . SER A 1 103 ? 6.196 -4.504 -17.136 1.00 91.94 103 SER A CA 1
ATOM 827 C C . SER A 1 103 ? 5.599 -4.095 -15.788 1.00 91.94 103 SER A C 1
ATOM 829 O O . SER A 1 103 ? 6.246 -4.211 -14.744 1.00 91.94 103 SER A O 1
ATOM 831 N N . ILE A 1 104 ? 4.350 -3.629 -15.831 1.00 94.25 104 ILE A N 1
ATOM 832 C CA . ILE A 1 104 ? 3.544 -3.368 -14.636 1.00 94.25 104 ILE A CA 1
ATOM 833 C C . ILE A 1 104 ? 3.343 -4.668 -13.867 1.00 94.25 104 ILE A C 1
ATOM 835 O O . ILE A 1 104 ? 3.537 -4.645 -12.665 1.00 94.25 104 ILE A O 1
ATOM 839 N N . GLU A 1 105 ? 3.044 -5.773 -14.555 1.00 94.81 105 GLU A N 1
ATOM 840 C CA . GLU A 1 105 ? 2.834 -7.103 -13.962 1.00 94.81 105 GLU A CA 1
ATOM 841 C C . GLU A 1 1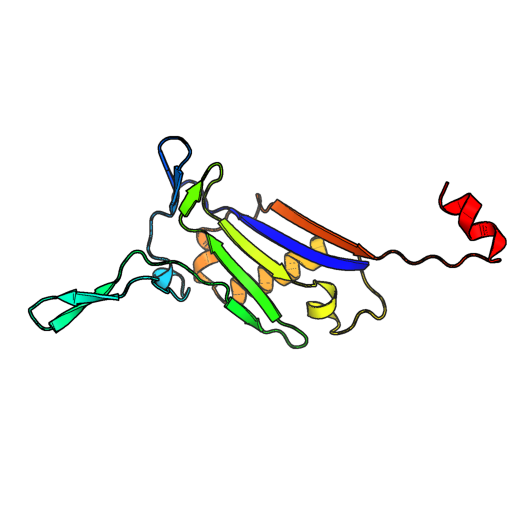05 ? 4.027 -7.531 -13.101 1.00 94.81 105 GLU A C 1
ATOM 843 O O . GLU A 1 105 ? 3.879 -7.773 -11.908 1.00 94.81 105 GLU A O 1
ATOM 848 N N . LEU A 1 106 ? 5.243 -7.496 -13.660 1.00 93.75 106 LEU A N 1
ATOM 849 C CA . LEU A 1 106 ? 6.453 -7.850 -12.912 1.00 93.75 106 LEU A CA 1
ATOM 850 C C . LEU A 1 106 ? 6.658 -6.936 -11.694 1.00 93.75 106 LEU A C 1
ATOM 852 O O . LEU A 1 106 ? 7.060 -7.390 -10.623 1.00 93.75 106 LEU A O 1
ATOM 856 N N . GLY A 1 107 ? 6.404 -5.637 -11.867 1.00 93.81 107 GLY A N 1
ATOM 857 C CA . GLY A 1 107 ? 6.536 -4.666 -10.789 1.00 93.81 107 GLY A CA 1
ATOM 858 C C . GLY A 1 107 ? 5.491 -4.858 -9.690 1.00 93.81 107 GLY A C 1
ATOM 859 O O . GLY A 1 107 ? 5.835 -4.823 -8.510 1.00 93.81 107 GLY A O 1
ATOM 860 N N . SER A 1 108 ? 4.232 -5.081 -10.065 1.00 96.31 108 SER A N 1
ATOM 861 C CA . SER A 1 108 ? 3.128 -5.293 -9.136 1.00 96.31 108 SER A CA 1
ATOM 862 C C . SER A 1 108 ? 3.271 -6.606 -8.390 1.00 96.31 108 SER A C 1
ATOM 864 O O . SER A 1 108 ? 3.098 -6.599 -7.179 1.00 96.31 108 SER A O 1
ATOM 866 N N . ASP A 1 109 ? 3.655 -7.694 -9.056 1.00 96.06 109 ASP A N 1
ATOM 867 C CA . ASP A 1 109 ? 3.812 -9.006 -8.422 1.00 96.06 109 ASP A CA 1
ATOM 868 C C . ASP A 1 109 ? 4.867 -8.963 -7.319 1.00 96.06 109 ASP A C 1
ATOM 870 O O . ASP A 1 109 ? 4.635 -9.439 -6.208 1.00 96.06 109 ASP A O 1
ATOM 874 N N . HIS A 1 110 ? 6.004 -8.316 -7.587 1.00 95.19 110 HIS A N 1
ATOM 875 C CA . HIS A 1 110 ? 7.047 -8.145 -6.583 1.00 95.19 110 HIS A CA 1
ATOM 876 C C . HIS A 1 110 ? 6.576 -7.271 -5.412 1.00 95.19 110 HIS A C 1
ATOM 878 O O . HIS A 1 110 ? 6.783 -7.612 -4.250 1.00 95.19 110 HIS A O 1
ATOM 884 N N . MET A 1 111 ? 5.915 -6.146 -5.702 1.00 97.56 111 MET A N 1
ATOM 885 C CA . MET A 1 111 ? 5.392 -5.245 -4.671 1.00 97.56 111 MET A CA 1
ATOM 886 C C . MET A 1 111 ? 4.305 -5.912 -3.811 1.00 97.56 111 MET A C 1
ATOM 888 O O . MET A 1 111 ? 4.292 -5.746 -2.592 1.00 97.56 111 MET A O 1
ATOM 892 N N . LEU A 1 112 ? 3.410 -6.693 -4.416 1.00 97.88 112 LEU A N 1
ATOM 893 C CA . LEU A 1 112 ? 2.386 -7.459 -3.706 1.00 97.88 112 LEU A CA 1
ATOM 894 C C . LEU A 1 112 ? 3.013 -8.588 -2.879 1.00 97.88 112 LEU A C 1
ATOM 896 O O . LEU A 1 112 ? 2.625 -8.775 -1.728 1.00 97.88 112 LEU A O 1
ATOM 900 N N . GLY A 1 113 ? 4.017 -9.286 -3.415 1.00 96.94 113 GLY A N 1
ATOM 901 C CA . GLY A 1 113 ? 4.790 -10.287 -2.678 1.00 96.94 113 GLY A CA 1
ATOM 902 C C . GLY A 1 113 ? 5.413 -9.708 -1.408 1.00 96.94 113 GLY A C 1
ATOM 903 O O . GLY A 1 113 ? 5.172 -10.225 -0.321 1.00 96.94 113 GLY A O 1
ATOM 904 N N . MET A 1 114 ? 6.102 -8.566 -1.521 1.00 97.25 114 MET A N 1
ATOM 905 C CA . MET A 1 114 ? 6.675 -7.857 -0.368 1.00 97.25 114 MET A CA 1
ATOM 906 C C . MET A 1 114 ? 5.618 -7.483 0.682 1.00 97.25 114 MET A C 1
ATOM 908 O O . MET A 1 114 ? 5.861 -7.609 1.882 1.00 97.25 114 MET A O 1
ATOM 912 N N . LEU A 1 115 ? 4.438 -7.021 0.250 1.00 97.81 115 LEU A N 1
ATOM 913 C CA . LEU A 1 115 ? 3.336 -6.693 1.158 1.00 97.81 115 LEU A CA 1
ATOM 914 C C . LEU A 1 115 ? 2.870 -7.927 1.944 1.00 97.81 115 LEU A C 1
ATOM 916 O O . LEU A 1 115 ? 2.669 -7.839 3.155 1.00 97.81 115 LEU A O 1
ATOM 920 N N . LEU A 1 116 ? 2.685 -9.060 1.263 1.00 97.69 116 LEU A N 1
ATOM 921 C CA . LEU A 1 116 ? 2.178 -10.291 1.871 1.00 97.69 116 LEU A CA 1
ATOM 922 C C . LEU A 1 116 ? 3.229 -11.014 2.721 1.00 97.69 116 LEU A C 1
ATOM 924 O O . LEU A 1 116 ? 2.864 -11.695 3.674 1.00 97.69 116 LEU A O 1
ATOM 928 N N . GLU A 1 117 ? 4.518 -10.850 2.426 1.00 96.75 117 GLU A N 1
ATOM 929 C CA . GLU A 1 117 ? 5.592 -11.319 3.305 1.00 96.75 117 GLU A CA 1
ATOM 930 C C . GLU A 1 117 ? 5.661 -10.505 4.601 1.00 96.75 117 GLU A C 1
ATOM 932 O O . GLU A 1 117 ? 5.803 -11.081 5.680 1.00 96.75 117 GLU A O 1
ATOM 937 N N . ALA A 1 118 ? 5.515 -9.178 4.513 1.00 96.38 118 ALA A N 1
ATOM 938 C CA . ALA A 1 118 ? 5.526 -8.300 5.681 1.00 96.38 118 ALA A CA 1
ATOM 939 C C . ALA A 1 118 ? 4.265 -8.454 6.550 1.00 96.38 118 ALA A C 1
ATOM 941 O O . ALA A 1 118 ? 4.355 -8.474 7.777 1.00 96.38 118 ALA A O 1
ATOM 942 N N . PHE A 1 119 ? 3.094 -8.588 5.919 1.00 97.12 119 PHE A N 1
ATOM 943 C CA . PHE A 1 119 ? 1.793 -8.658 6.591 1.00 97.12 119 PHE A CA 1
ATOM 944 C C . PHE A 1 119 ? 0.942 -9.823 6.058 1.00 97.12 119 PHE A C 1
ATOM 946 O O . PHE A 1 119 ? -0.100 -9.606 5.427 1.00 97.12 119 PHE A O 1
ATOM 953 N N . PRO A 1 120 ? 1.329 -11.083 6.325 1.00 97.44 120 PRO A N 1
ATOM 954 C CA . PRO A 1 120 ? 0.650 -12.255 5.767 1.00 97.44 120 PRO A CA 1
ATOM 955 C C . PRO A 1 120 ? -0.812 -12.368 6.205 1.00 97.44 120 PRO A C 1
ATOM 957 O O . PRO A 1 120 ? -1.639 -12.927 5.485 1.00 97.44 120 PRO A O 1
ATOM 960 N N . GLN A 1 121 ? -1.165 -11.799 7.362 1.00 97.38 121 GLN A N 1
ATOM 961 C CA . GLN A 1 121 ? -2.539 -11.789 7.856 1.00 97.38 121 GLN A CA 1
ATOM 962 C C . GLN A 1 121 ? -3.478 -10.945 6.984 1.00 97.38 121 GLN A C 1
ATOM 964 O O . GLN A 1 121 ? -4.684 -11.153 7.062 1.00 97.38 121 GLN A O 1
ATOM 969 N N . LEU A 1 122 ? -2.970 -10.033 6.144 1.00 96.81 122 LEU A N 1
ATOM 970 C CA . LEU A 1 122 ? -3.802 -9.256 5.220 1.00 96.81 122 LEU A CA 1
ATOM 971 C C . LEU A 1 122 ? -4.327 -10.076 4.040 1.00 96.81 122 LEU A C 1
ATOM 973 O O . LEU A 1 122 ? -5.377 -9.735 3.499 1.00 96.81 122 LEU A O 1
ATOM 977 N N . ALA A 1 123 ? -3.639 -11.151 3.646 1.00 97.12 123 ALA A N 1
ATOM 978 C CA . ALA A 1 123 ? -3.992 -11.927 2.455 1.00 97.12 123 ALA A CA 1
ATOM 979 C C . ALA A 1 123 ? -5.488 -12.314 2.370 1.00 97.12 123 ALA A C 1
ATOM 981 O O . ALA A 1 123 ? -6.071 -12.149 1.302 1.00 97.12 123 ALA A O 1
ATOM 982 N N . PRO A 1 124 ? -6.161 -12.757 3.455 1.00 97.12 124 PRO A N 1
ATOM 983 C CA . PRO A 1 124 ? -7.569 -13.155 3.405 1.00 97.12 124 PRO A CA 1
ATOM 984 C C . PRO A 1 124 ? -8.565 -11.999 3.246 1.00 97.12 124 PRO A C 1
ATOM 986 O O . PRO A 1 124 ? -9.736 -12.262 2.978 1.00 97.12 124 PRO A O 1
ATOM 989 N N . ILE A 1 125 ? -8.150 -10.747 3.469 1.00 97.75 125 ILE A N 1
ATOM 990 C CA . ILE A 1 125 ? -9.040 -9.575 3.415 1.00 97.75 125 ILE A CA 1
ATOM 991 C C . ILE A 1 125 ? -8.772 -8.669 2.210 1.00 97.75 125 ILE A C 1
ATOM 993 O O . ILE A 1 125 ? -9.548 -7.744 1.966 1.00 97.75 125 ILE A O 1
ATOM 997 N N . LEU A 1 126 ? -7.683 -8.904 1.479 1.00 98.19 126 LEU A N 1
ATOM 998 C CA . LEU A 1 126 ? -7.316 -8.141 0.294 1.00 98.19 126 LEU A CA 1
ATOM 999 C C . LEU A 1 126 ? -7.989 -8.720 -0.950 1.00 98.19 126 LEU A C 1
ATOM 1001 O O . LEU A 1 126 ? -7.907 -9.914 -1.225 1.00 98.19 126 LEU A O 1
ATOM 1005 N N . ASP A 1 127 ? -8.612 -7.848 -1.732 1.00 98.12 127 ASP A N 1
ATOM 1006 C CA . ASP A 1 127 ? -9.125 -8.161 -3.059 1.00 98.12 127 ASP A CA 1
ATOM 1007 C C . ASP A 1 127 ? -8.010 -7.950 -4.095 1.00 98.12 127 ASP A C 1
ATOM 1009 O O . ASP A 1 127 ? -7.919 -6.910 -4.748 1.00 98.12 127 ASP A O 1
ATOM 1013 N N . LEU A 1 128 ? -7.096 -8.922 -4.177 1.00 97.38 128 LEU A N 1
ATOM 1014 C CA . LEU A 1 128 ? -5.916 -8.835 -5.044 1.00 97.38 128 LEU A CA 1
ATOM 1015 C C . LEU A 1 128 ? -6.288 -8.759 -6.532 1.00 97.38 128 LEU A C 1
ATOM 1017 O O . LEU A 1 128 ? -5.607 -8.070 -7.289 1.00 97.38 128 LEU A O 1
ATOM 1021 N N . GLU A 1 129 ? -7.371 -9.426 -6.937 1.00 96.25 129 GLU A N 1
ATOM 1022 C CA . GLU A 1 129 ? -7.852 -9.449 -8.324 1.00 96.25 129 GLU A CA 1
ATOM 1023 C C . GLU A 1 129 ? -8.296 -8.057 -8.791 1.00 96.25 129 GLU A C 1
ATOM 1025 O O . GLU A 1 129 ? -8.026 -7.669 -9.925 1.00 96.25 129 GLU A O 1
ATOM 1030 N N . ASN A 1 130 ? -8.903 -7.272 -7.897 1.00 97.31 130 ASN A N 1
ATOM 1031 C CA . ASN A 1 130 ? -9.355 -5.910 -8.183 1.00 97.31 130 ASN A CA 1
ATOM 1032 C C . ASN A 1 130 ? -8.318 -4.836 -7.803 1.00 97.31 130 ASN A C 1
ATOM 1034 O O . ASN A 1 130 ? -8.678 -3.691 -7.522 1.00 97.31 130 ASN A O 1
ATOM 1038 N N . THR A 1 131 ? -7.026 -5.180 -7.788 1.00 98.12 131 THR A N 1
ATOM 1039 C CA . THR A 1 131 ? -5.952 -4.202 -7.564 1.00 98.12 131 THR A CA 1
ATOM 1040 C C . THR A 1 131 ? -5.951 -3.139 -8.665 1.00 98.12 131 THR A C 1
ATOM 1042 O O . THR A 1 131 ? -5.922 -3.443 -9.855 1.00 98.12 131 THR A O 1
ATOM 1045 N N . GLU A 1 132 ? -5.922 -1.868 -8.270 1.00 97.81 132 GLU A N 1
ATOM 1046 C CA . GLU A 1 132 ? -5.942 -0.732 -9.190 1.00 97.81 132 GLU A CA 1
ATOM 1047 C C . GLU A 1 132 ? -4.595 -0.006 -9.245 1.00 97.81 132 GLU A C 1
ATOM 1049 O O . GLU A 1 132 ? -3.970 0.267 -8.217 1.00 97.81 132 GLU A O 1
ATOM 1054 N N . VAL A 1 133 ? -4.192 0.413 -10.446 1.00 97.94 133 VAL A N 1
ATOM 1055 C CA . VAL A 1 133 ? -3.068 1.338 -10.638 1.00 97.94 133 VAL A CA 1
ATOM 1056 C C . VAL A 1 133 ? -3.557 2.771 -10.430 1.00 97.94 133 VAL A C 1
ATOM 1058 O O . VAL A 1 133 ? -4.305 3.309 -11.243 1.00 97.94 133 VAL A O 1
ATOM 1061 N N . LEU A 1 134 ? -3.112 3.413 -9.349 1.00 97.31 134 LEU A N 1
ATOM 1062 C CA . LEU A 1 134 ? -3.445 4.809 -9.043 1.00 97.31 134 LEU A CA 1
ATOM 1063 C C . LEU A 1 134 ? -2.528 5.809 -9.750 1.00 97.31 134 LEU A C 1
ATOM 1065 O O . LEU A 1 134 ? -2.915 6.952 -9.990 1.00 97.31 134 LEU A O 1
ATOM 1069 N N . HIS A 1 135 ? -1.277 5.420 -9.982 1.00 97.50 135 HIS A N 1
ATOM 1070 C CA . HIS A 1 135 ? -0.267 6.263 -10.609 1.00 97.50 135 HIS A CA 1
ATOM 1071 C C . HIS A 1 135 ? 0.845 5.377 -11.167 1.00 97.50 135 HIS A C 1
ATOM 1073 O O . HIS A 1 135 ? 1.298 4.456 -10.484 1.00 97.50 135 HIS A O 1
ATOM 1079 N N . LEU A 1 136 ? 1.322 5.706 -12.364 1.00 95.56 136 LEU A N 1
ATOM 1080 C CA . LEU A 1 136 ? 2.553 5.160 -12.922 1.00 95.56 136 LEU A CA 1
ATOM 1081 C C . LEU A 1 136 ? 3.402 6.285 -13.522 1.00 95.56 136 LEU A C 1
ATOM 1083 O O . LEU A 1 136 ? 2.855 7.222 -14.100 1.00 95.56 136 LEU A O 1
ATOM 1087 N N . ASP A 1 137 ? 4.718 6.176 -13.370 1.00 93.06 137 ASP A N 1
ATOM 1088 C CA . ASP A 1 137 ? 5.698 7.037 -14.032 1.00 93.06 137 ASP A CA 1
ATOM 1089 C C . ASP A 1 137 ? 6.669 6.165 -14.822 1.00 93.06 137 ASP A C 1
ATOM 1091 O O . ASP A 1 137 ? 7.201 5.174 -14.303 1.00 93.06 137 ASP A O 1
ATOM 1095 N N . THR A 1 138 ? 6.880 6.524 -16.085 1.00 90.69 138 THR A N 1
ATOM 1096 C CA . THR A 1 138 ? 7.756 5.784 -16.986 1.00 90.69 138 THR A CA 1
ATOM 1097 C C . THR A 1 138 ? 8.677 6.713 -17.754 1.00 90.69 138 THR A C 1
ATOM 1099 O O . THR A 1 138 ? 8.211 7.564 -18.511 1.00 90.69 138 THR A O 1
ATOM 1102 N N . THR A 1 139 ? 9.982 6.469 -17.664 1.00 86.75 139 THR A N 1
ATOM 1103 C CA . THR A 1 139 ? 10.975 7.179 -18.471 1.00 86.75 139 THR A CA 1
ATOM 1104 C C . THR A 1 139 ? 11.270 6.424 -19.765 1.00 86.75 139 THR A C 1
ATOM 1106 O O . THR A 1 139 ? 11.635 5.241 -19.736 1.00 86.75 139 THR A O 1
ATOM 1109 N N . TYR A 1 140 ? 11.180 7.126 -20.896 1.00 83.69 140 TYR A N 1
ATOM 1110 C CA . TYR A 1 140 ? 11.649 6.665 -22.203 1.00 83.69 140 TYR A CA 1
ATOM 1111 C C . TYR A 1 140 ? 12.825 7.522 -22.669 1.00 83.69 140 TYR A C 1
ATOM 1113 O O . TYR A 1 140 ? 12.806 8.745 -22.542 1.00 83.69 140 TYR A O 1
ATOM 1121 N N . LEU A 1 141 ? 13.846 6.875 -23.229 1.00 80.38 141 LEU A N 1
ATOM 1122 C CA . LEU A 1 141 ? 15.014 7.538 -23.798 1.00 80.38 141 LEU A CA 1
ATOM 1123 C C . LEU A 1 141 ? 15.169 7.103 -25.254 1.00 80.38 141 LEU A C 1
ATOM 1125 O O . LEU A 1 141 ? 15.186 5.910 -25.552 1.00 80.38 141 LEU A O 1
ATOM 1129 N N . PHE A 1 142 ? 15.342 8.064 -26.154 1.00 80.19 142 PHE A N 1
ATOM 1130 C CA . PHE A 1 142 ? 15.699 7.810 -27.543 1.00 80.19 142 PHE A CA 1
ATOM 1131 C C . PHE A 1 142 ? 16.868 8.704 -27.952 1.00 80.19 142 PHE A C 1
ATOM 1133 O O . PHE A 1 142 ? 17.052 9.805 -27.432 1.00 80.19 142 PHE A O 1
ATOM 1140 N N . ARG A 1 143 ? 17.687 8.214 -28.886 1.00 86.25 143 ARG A N 1
ATOM 1141 C CA . ARG A 1 143 ? 18.829 8.950 -29.429 1.00 86.25 143 ARG A CA 1
ATOM 1142 C C . ARG A 1 143 ? 18.562 9.286 -30.887 1.00 86.25 143 ARG A C 1
ATOM 1144 O O . ARG A 1 143 ? 18.314 8.391 -31.689 1.00 86.25 143 ARG A O 1
ATOM 1151 N N . LEU A 1 144 ? 18.675 10.564 -31.227 1.00 91.19 144 LEU A N 1
ATOM 1152 C CA . LEU A 1 144 ? 18.584 11.028 -32.608 1.00 91.19 144 LEU A CA 1
ATOM 1153 C C . LEU A 1 144 ? 19.978 11.067 -33.262 1.00 91.19 144 LEU A C 1
ATOM 1155 O O . LEU A 1 144 ? 20.961 11.357 -32.572 1.00 91.19 144 LEU A O 1
ATOM 1159 N N . PRO A 1 145 ? 20.088 10.805 -34.581 1.00 92.19 145 PRO A N 1
ATOM 1160 C CA . PRO A 1 145 ? 21.354 10.918 -35.308 1.00 92.19 145 PRO A CA 1
ATOM 1161 C C . PRO A 1 145 ? 21.961 12.326 -35.262 1.00 92.19 145 PRO A C 1
ATOM 1163 O O . PRO A 1 145 ? 23.181 12.475 -35.173 1.00 92.19 145 PRO A O 1
ATOM 1166 N N . HIS A 1 146 ? 21.113 13.358 -35.306 1.00 92.69 146 HIS A N 1
ATOM 1167 C CA . HIS A 1 146 ? 21.524 14.757 -35.387 1.00 92.69 146 HIS A CA 1
ATOM 1168 C C . HIS A 1 146 ? 20.618 15.669 -34.545 1.00 92.69 146 HIS A C 1
ATOM 1170 O O . HIS A 1 146 ? 19.414 15.447 -34.445 1.00 92.69 146 HIS A O 1
ATOM 1176 N N . GLN A 1 147 ? 21.194 16.739 -33.980 1.00 90.62 147 GLN A N 1
ATOM 1177 C CA . GLN A 1 147 ? 20.488 17.712 -33.128 1.00 90.62 147 GLN A CA 1
ATOM 1178 C C . GLN A 1 147 ? 19.325 18.414 -33.851 1.00 90.62 147 GLN A C 1
ATOM 1180 O O . GLN A 1 147 ? 18.311 18.731 -33.236 1.00 90.62 147 GLN A O 1
ATOM 1185 N N . ASN A 1 148 ? 19.445 18.642 -35.163 1.00 92.88 148 ASN A N 1
ATOM 1186 C CA . ASN A 1 148 ? 18.400 19.284 -35.968 1.00 92.88 148 ASN A CA 1
ATOM 1187 C C . ASN A 1 148 ? 17.124 18.432 -36.108 1.00 92.88 148 ASN A C 1
ATOM 1189 O O . ASN A 1 148 ? 16.114 18.945 -36.577 1.00 92.88 148 ASN A O 1
ATOM 1193 N N . MET A 1 149 ? 17.155 17.163 -35.691 1.00 92.38 149 MET A N 1
ATOM 1194 C CA . MET A 1 149 ? 15.987 16.282 -35.670 1.00 92.38 149 MET A CA 1
ATOM 1195 C C . MET A 1 149 ? 15.164 16.401 -34.379 1.00 92.38 149 MET A C 1
ATOM 1197 O O . MET A 1 149 ? 14.077 15.836 -34.326 1.00 92.38 149 MET A O 1
ATOM 1201 N N . VAL A 1 150 ? 15.637 17.128 -33.354 1.00 89.12 150 VAL A N 1
ATOM 1202 C CA . VAL A 1 150 ? 14.912 17.278 -32.077 1.00 89.12 150 VAL A CA 1
ATOM 1203 C C . VAL A 1 150 ? 13.567 17.971 -32.286 1.00 89.12 150 VAL A C 1
ATOM 1205 O O . VAL A 1 150 ? 12.544 17.388 -31.949 1.00 89.12 150 VAL A O 1
ATOM 1208 N N . GLN A 1 151 ? 13.554 19.166 -32.889 1.00 88.38 151 GLN A N 1
ATOM 1209 C CA . GLN A 1 151 ? 12.317 19.929 -33.097 1.00 88.38 151 GLN A CA 1
ATOM 1210 C C . GLN A 1 151 ? 11.285 19.144 -33.938 1.00 88.38 151 GLN A C 1
ATOM 1212 O O . GLN A 1 151 ? 10.178 18.957 -33.451 1.00 88.38 151 GLN A O 1
ATOM 1217 N N . PRO A 1 152 ? 11.646 18.549 -35.098 1.00 88.62 152 PRO A N 1
ATOM 1218 C CA . PRO A 1 152 ? 10.717 17.719 -35.873 1.00 88.62 152 PRO A CA 1
ATOM 1219 C C . PRO A 1 152 ? 10.198 16.452 -35.178 1.00 88.62 152 PRO A C 1
ATOM 1221 O O . PRO A 1 152 ? 9.276 15.838 -35.695 1.00 88.62 152 PRO A O 1
ATOM 1224 N N . THR A 1 153 ? 10.835 15.992 -34.095 1.00 85.06 153 THR A N 1
ATOM 1225 C CA . THR A 1 153 ? 10.390 14.804 -33.338 1.00 85.06 153 THR A CA 1
ATOM 1226 C C . THR A 1 153 ? 9.455 15.182 -32.184 1.00 85.06 153 THR A C 1
ATOM 1228 O O . THR A 1 153 ? 8.746 14.322 -31.669 1.00 85.06 153 THR A O 1
ATOM 1231 N N . LEU A 1 154 ? 9.490 16.443 -31.738 1.00 83.38 154 LEU A N 1
ATOM 1232 C CA . LEU A 1 154 ? 8.657 16.955 -30.645 1.00 83.38 154 LEU A CA 1
ATOM 1233 C C . LEU A 1 154 ? 7.332 17.568 -31.131 1.00 83.38 154 LEU A C 1
ATOM 1235 O O . LEU A 1 154 ? 6.413 17.675 -30.320 1.00 83.38 154 LEU A O 1
ATOM 1239 N N . ASP A 1 155 ? 7.263 17.967 -32.405 1.00 69.38 155 ASP A N 1
ATOM 1240 C CA . ASP A 1 155 ? 6.076 18.515 -33.084 1.00 69.38 155 ASP A CA 1
ATOM 1241 C C . ASP A 1 155 ? 5.234 17.412 -33.753 1.00 69.38 155 ASP A C 1
ATOM 1243 O O . ASP A 1 155 ? 3.985 17.527 -33.727 1.00 69.38 155 ASP A O 1
#